Protein AF-A0A2G5VBU6-F1 (afdb_monomer_lite)

pLDDT: mean 84.05, std 13.18, range [47.47, 95.12]

Sequence (79 aa):
MFETGIPVARDDSGAVFVDRDPTHFRLILNFMRDGDVDLQKYLEDVTEIQKEAVFYLLDGLVELCKKRQTAEDELKTKK

Radius of gyration: 15.03 Å; chains: 1; bounding box: 35×21×44 Å

InterPro domains:
  IPR003131 Potassium channel tetramerisation-type BTB domain [PF02214] (6-65)
  IPR011333 SKP1/BTB/POZ domain superfamily [G3DSA:3.30.710.10] (1-75)
  IPR011333 SKP1/BTB/POZ domain superfamily [SSF54695] (3-68)
  IPR045068 BTB/POZ domain-containing adapter for CUL3-mediated RhoA degradation protein 1-3 [PTHR11145] (1-72)

Foldseek 3Di:
DPPDVDDFDADPVRDTDDPDDCPCVVVVVVCVVPVDDDCVVVLVCLVVQLVVCVVVVVVSSVVVSVVSVVVVVVVVVVD

Organism: NCBI:txid1611254

Structure (mmCIF, N/CA/C/O backbone):
data_AF-A0A2G5VBU6-F1
#
_entry.id   AF-A0A2G5VBU6-F1
#
loop_
_atom_site.group_PDB
_atom_site.id
_atom_site.type_symbol
_atom_site.label_atom_id
_atom_site.label_alt_id
_atom_site.label_comp_id
_atom_site.label_asym_id
_atom_site.label_entity_id
_atom_site.label_seq_id
_atom_site.pdbx_PDB_ins_code
_atom_site.Cartn_x
_atom_site.Cartn_y
_atom_site.Cartn_z
_atom_site.occupancy
_atom_site.B_iso_or_equiv
_atom_site.auth_seq_id
_atom_site.auth_comp_id
_atom_site.auth_asym_id
_atom_site.auth_atom_id
_atom_site.pdbx_PDB_model_num
ATOM 1 N N . MET A 1 1 ? -1.157 -5.279 -17.600 1.00 53.75 1 MET A N 1
ATOM 2 C CA . MET A 1 1 ? -0.141 -4.448 -16.916 1.00 53.75 1 MET A CA 1
ATOM 3 C C . MET A 1 1 ? -0.833 -3.155 -16.559 1.00 53.75 1 MET A C 1
ATOM 5 O O . MET A 1 1 ? -1.572 -2.674 -17.405 1.00 53.75 1 MET A O 1
ATOM 9 N N . PHE A 1 2 ? -0.681 -2.656 -15.332 1.00 52.16 2 PHE A N 1
ATOM 10 C CA . PHE A 1 2 ? -1.229 -1.350 -14.972 1.00 52.16 2 PHE A CA 1
ATOM 11 C C . PHE A 1 2 ? -0.688 -0.315 -15.958 1.00 52.16 2 PHE A C 1
ATOM 13 O O . PHE A 1 2 ? 0.522 -0.243 -16.160 1.00 52.16 2 PHE A O 1
ATOM 20 N N . GLU A 1 3 ? -1.571 0.450 -16.590 1.00 57.91 3 GLU A N 1
ATOM 21 C CA . GLU A 1 3 ? -1.192 1.591 -17.424 1.00 57.91 3 GLU A CA 1
ATOM 22 C C . GLU A 1 3 ? -0.864 2.775 -16.509 1.00 57.91 3 GLU A C 1
ATOM 24 O O . GLU A 1 3 ? -1.459 3.845 -16.586 1.00 57.91 3 GLU A O 1
ATOM 29 N N . THR A 1 4 ? 0.063 2.578 -15.572 1.00 56.19 4 THR A N 1
ATOM 30 C CA . THR A 1 4 ? 0.673 3.719 -14.909 1.00 56.19 4 THR A CA 1
ATOM 31 C C . THR A 1 4 ? 1.619 4.338 -15.930 1.00 56.19 4 THR A C 1
ATOM 33 O O . THR A 1 4 ? 2.468 3.658 -16.502 1.00 56.19 4 THR A O 1
ATOM 36 N N . GLY A 1 5 ? 1.497 5.639 -16.189 1.00 59.41 5 GLY A N 1
ATOM 37 C CA . GLY A 1 5 ? 2.441 6.375 -17.043 1.00 59.41 5 GLY A CA 1
ATOM 38 C C . GLY A 1 5 ? 3.853 6.486 -16.446 1.00 59.41 5 GLY A C 1
ATOM 39 O O . GLY A 1 5 ? 4.614 7.365 -16.840 1.00 59.41 5 GLY A O 1
ATOM 40 N N . 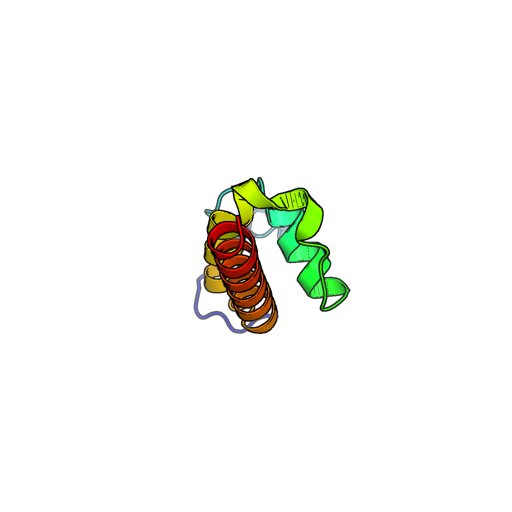ILE A 1 6 ? 4.187 5.647 -15.461 1.00 63.84 6 ILE A N 1
ATOM 41 C CA . ILE A 1 6 ? 5.451 5.644 -14.738 1.00 63.84 6 ILE A CA 1
ATOM 42 C C . ILE A 1 6 ? 6.424 4.756 -15.524 1.00 63.84 6 ILE A C 1
ATOM 44 O O . ILE A 1 6 ? 6.144 3.569 -15.710 1.00 63.84 6 ILE A O 1
ATOM 48 N N . PRO A 1 7 ? 7.566 5.292 -15.990 1.00 63.75 7 PRO A N 1
ATOM 49 C CA . PRO A 1 7 ? 8.598 4.497 -16.638 1.00 63.75 7 PRO A CA 1
ATOM 50 C C . PRO A 1 7 ? 9.075 3.392 -15.695 1.00 63.75 7 PRO A C 1
ATOM 52 O O . PRO A 1 7 ? 9.590 3.663 -14.612 1.00 63.75 7 PRO A O 1
ATOM 55 N N . VAL A 1 8 ? 8.899 2.141 -16.108 1.00 73.19 8 VAL A N 1
ATOM 56 C CA . VAL A 1 8 ? 9.304 0.982 -15.315 1.00 73.19 8 VAL A CA 1
ATOM 57 C C . VAL A 1 8 ? 10.706 0.562 -15.740 1.00 73.19 8 VAL A C 1
ATOM 59 O O . VAL A 1 8 ? 10.875 -0.047 -16.799 1.00 73.19 8 VAL A O 1
ATOM 62 N N . ALA A 1 9 ? 11.712 0.889 -14.928 1.00 81.12 9 ALA A N 1
ATOM 63 C CA . ALA A 1 9 ? 13.063 0.379 -15.134 1.00 81.12 9 ALA A CA 1
ATOM 64 C C . ALA A 1 9 ? 13.071 -1.141 -14.919 1.00 81.12 9 ALA A C 1
ATOM 66 O O . ALA A 1 9 ? 12.471 -1.641 -13.962 1.00 81.12 9 ALA A O 1
ATOM 67 N N . ARG A 1 10 ? 13.721 -1.874 -15.827 1.00 85.12 10 ARG A N 1
ATOM 68 C CA . ARG A 1 10 ? 13.897 -3.324 -15.718 1.00 85.12 10 ARG A CA 1
ATOM 69 C C . ARG A 1 10 ? 15.371 -3.682 -15.713 1.00 85.12 10 ARG A C 1
ATOM 71 O O . ARG A 1 10 ? 16.144 -3.044 -16.422 1.00 85.12 10 ARG A O 1
ATOM 78 N N . ASP A 1 11 ? 15.731 -4.682 -14.921 1.00 85.38 11 ASP A N 1
ATOM 79 C CA . ASP A 1 11 ? 17.071 -5.264 -14.951 1.00 85.38 11 ASP A CA 1
ATOM 80 C C . ASP A 1 11 ? 17.229 -6.274 -16.105 1.00 85.38 11 ASP A C 1
ATOM 82 O O . ASP A 1 11 ? 16.283 -6.556 -16.849 1.00 85.38 11 ASP A O 1
ATOM 86 N N . ASP A 1 12 ? 18.427 -6.848 -16.238 1.00 88.75 12 ASP A N 1
ATOM 87 C CA . ASP A 1 12 ? 18.749 -7.847 -17.268 1.00 88.75 12 ASP A CA 1
ATOM 88 C C . ASP A 1 12 ? 17.921 -9.141 -17.141 1.00 88.75 12 ASP A C 1
ATOM 90 O O . ASP A 1 12 ? 17.792 -9.899 -18.102 1.00 88.75 12 ASP A O 1
ATOM 94 N N . SER A 1 13 ? 17.331 -9.394 -15.967 1.00 89.44 13 SER A N 1
ATOM 95 C CA . SER A 1 13 ? 16.435 -10.531 -15.714 1.00 89.44 13 SER A CA 1
ATOM 96 C C . SER A 1 13 ? 14.971 -10.211 -16.047 1.00 89.44 13 SER A C 1
ATOM 98 O O . SER A 1 13 ? 14.107 -11.086 -15.964 1.00 89.44 13 SER A O 1
ATOM 100 N N . GLY A 1 14 ? 14.671 -8.966 -16.429 1.00 85.00 14 GLY A N 1
ATOM 101 C CA . GLY A 1 14 ? 13.322 -8.476 -16.686 1.00 85.00 14 GLY A CA 1
ATOM 102 C C . GLY A 1 14 ? 12.529 -8.139 -15.421 1.00 85.00 14 GLY A C 1
ATOM 103 O O . GLY A 1 14 ? 11.323 -7.884 -15.526 1.00 85.00 14 GLY A O 1
ATOM 104 N N . ALA A 1 15 ? 13.170 -8.122 -14.247 1.00 85.88 15 ALA A N 1
ATOM 105 C CA . ALA A 1 15 ? 12.540 -7.720 -12.999 1.00 85.88 15 ALA A CA 1
ATOM 106 C C . ALA A 1 15 ? 12.319 -6.207 -12.977 1.00 85.88 15 ALA A C 1
ATOM 108 O O . ALA A 1 15 ? 13.125 -5.432 -13.485 1.00 85.88 15 ALA A O 1
ATOM 109 N N . VAL A 1 16 ? 11.199 -5.789 -12.395 1.00 86.62 16 VAL A N 1
ATOM 110 C CA . VAL A 1 16 ? 10.806 -4.383 -12.298 1.00 86.62 16 VAL A CA 1
ATOM 111 C C . VAL A 1 16 ? 11.447 -3.745 -11.070 1.00 86.62 16 VAL A C 1
ATOM 113 O O . VAL A 1 16 ? 11.271 -4.244 -9.960 1.00 86.62 16 VAL A O 1
ATOM 116 N N . PHE A 1 17 ? 12.126 -2.615 -11.262 1.00 85.38 17 PHE A N 1
ATOM 117 C CA . PHE A 1 17 ? 12.585 -1.780 -10.160 1.00 85.38 17 PHE A CA 1
ATOM 118 C C . PHE A 1 17 ? 11.477 -0.826 -9.708 1.00 85.38 17 PHE A C 1
ATOM 120 O O . PHE A 1 17 ? 10.859 -0.137 -10.523 1.00 85.38 17 PHE A O 1
ATOM 127 N N . VAL A 1 18 ? 11.253 -0.777 -8.396 1.00 86.88 18 VAL A N 1
ATOM 128 C CA . VAL A 1 18 ? 10.304 0.136 -7.760 1.00 86.88 18 VAL A CA 1
ATOM 129 C C . VAL A 1 18 ? 11.049 0.924 -6.690 1.00 86.88 18 VAL A C 1
ATOM 131 O O . VAL A 1 18 ? 11.558 0.340 -5.738 1.00 86.88 18 VAL A O 1
ATOM 134 N N . ASP A 1 19 ? 11.098 2.246 -6.844 1.00 87.94 19 ASP A N 1
ATOM 135 C CA . ASP A 1 19 ? 11.743 3.163 -5.896 1.00 87.94 19 ASP A CA 1
ATOM 136 C C . ASP A 1 19 ? 10.804 3.486 -4.720 1.00 87.94 19 ASP A C 1
ATOM 138 O O . ASP A 1 19 ? 10.310 4.605 -4.569 1.00 87.94 19 ASP A O 1
ATOM 142 N N . ARG A 1 20 ? 10.443 2.452 -3.951 1.00 89.06 20 ARG A N 1
ATOM 143 C CA . ARG A 1 20 ? 9.539 2.530 -2.792 1.00 89.06 20 ARG A CA 1
ATOM 144 C C . ARG A 1 20 ? 10.017 1.626 -1.667 1.00 89.06 20 ARG A C 1
ATOM 146 O O . ARG A 1 20 ? 10.761 0.673 -1.887 1.00 89.06 20 ARG A O 1
ATOM 153 N N . ASP A 1 21 ? 9.539 1.919 -0.464 1.00 89.88 21 ASP A N 1
ATOM 154 C CA . ASP A 1 21 ? 9.832 1.105 0.705 1.00 89.88 21 ASP A CA 1
ATOM 155 C C . ASP A 1 21 ? 9.161 -0.287 0.593 1.00 89.88 21 ASP A C 1
ATOM 157 O O . ASP A 1 21 ? 7.959 -0.379 0.315 1.00 89.88 21 ASP A O 1
ATOM 161 N N . PRO A 1 22 ? 9.907 -1.392 0.781 1.00 92.44 22 PRO A N 1
ATOM 162 C CA . PRO A 1 22 ? 9.374 -2.738 0.601 1.00 92.44 22 PRO A CA 1
ATOM 163 C C . PRO A 1 22 ? 8.575 -3.264 1.805 1.00 92.44 22 PRO A C 1
ATOM 165 O O . PRO A 1 22 ? 7.970 -4.333 1.687 1.00 92.44 22 PRO A O 1
ATOM 168 N N . THR A 1 23 ? 8.559 -2.565 2.946 1.00 94.25 23 THR A N 1
ATOM 169 C CA . THR A 1 23 ? 8.025 -3.055 4.233 1.00 94.25 23 THR A CA 1
ATOM 170 C C . THR A 1 23 ? 6.582 -3.531 4.106 1.00 94.25 23 THR A C 1
ATOM 172 O O . THR A 1 23 ? 6.260 -4.664 4.473 1.00 94.25 23 THR A O 1
ATOM 175 N N . HIS A 1 24 ? 5.728 -2.721 3.478 1.00 93.25 24 HIS A N 1
ATOM 176 C CA . HIS A 1 24 ? 4.303 -3.026 3.298 1.00 93.25 24 HIS A CA 1
ATOM 177 C C . HIS A 1 24 ? 3.982 -3.648 1.936 1.00 93.25 24 HIS A C 1
ATOM 179 O O . HIS A 1 24 ? 2.830 -3.975 1.650 1.00 93.25 24 HIS A O 1
ATOM 185 N N . PHE A 1 25 ? 4.984 -3.886 1.085 1.00 93.25 25 PHE A N 1
ATOM 186 C CA . PHE A 1 25 ? 4.760 -4.343 -0.289 1.00 93.25 25 PHE A CA 1
ATOM 187 C C . PHE A 1 25 ? 4.096 -5.726 -0.359 1.00 93.25 25 PHE A C 1
ATOM 189 O O . PHE A 1 25 ? 3.281 -5.992 -1.242 1.00 93.25 25 PHE A O 1
ATOM 196 N N . ARG A 1 26 ? 4.367 -6.606 0.616 1.00 93.81 26 ARG A N 1
ATOM 197 C CA . ARG A 1 26 ? 3.669 -7.899 0.733 1.00 93.81 26 ARG A CA 1
ATOM 198 C C . ARG A 1 26 ? 2.153 -7.715 0.846 1.00 93.81 26 ARG A C 1
ATOM 200 O O . ARG A 1 26 ? 1.406 -8.470 0.231 1.00 93.81 26 ARG A O 1
ATOM 207 N N . LEU A 1 27 ? 1.721 -6.735 1.634 1.00 93.94 27 LEU A N 1
ATOM 208 C CA . LEU A 1 27 ? 0.316 -6.434 1.884 1.00 93.94 27 LEU A CA 1
ATOM 209 C C . LEU A 1 27 ? -0.345 -5.882 0.621 1.00 93.94 27 LEU A C 1
ATOM 211 O O . LEU A 1 27 ? -1.407 -6.364 0.234 1.00 93.94 27 LEU A O 1
ATOM 215 N N . ILE A 1 28 ? 0.340 -4.967 -0.070 1.00 94.50 28 ILE A N 1
ATOM 216 C CA . ILE A 1 28 ? -0.071 -4.452 -1.383 1.00 94.50 28 ILE A CA 1
ATOM 217 C C . ILE A 1 28 ? -0.304 -5.604 -2.368 1.00 94.50 28 ILE A C 1
ATOM 219 O O . ILE A 1 28 ? -1.373 -5.696 -2.968 1.00 94.50 28 ILE A O 1
ATOM 223 N N . LEU A 1 29 ? 0.647 -6.536 -2.486 1.00 94.44 29 LEU A N 1
ATOM 224 C CA . LEU A 1 29 ? 0.508 -7.694 -3.374 1.00 94.44 29 LEU A CA 1
ATOM 225 C C . LEU A 1 29 ? -0.661 -8.607 -2.994 1.00 94.44 29 LEU A C 1
ATOM 227 O O . LEU A 1 29 ? -1.318 -9.142 -3.882 1.00 94.44 29 LEU A O 1
ATOM 231 N N . ASN A 1 30 ? -0.907 -8.813 -1.701 1.00 94.38 30 ASN A N 1
ATOM 232 C CA . ASN A 1 30 ? -2.034 -9.626 -1.248 1.00 94.38 30 ASN A CA 1
ATOM 233 C C . ASN A 1 30 ? -3.366 -8.952 -1.590 1.00 94.38 30 ASN A C 1
ATOM 235 O O . ASN A 1 30 ? -4.222 -9.590 -2.192 1.00 94.38 30 ASN A O 1
ATOM 239 N N . PHE A 1 31 ? -3.499 -7.646 -1.344 1.00 95.12 31 PHE A N 1
ATOM 240 C CA . PHE A 1 31 ? -4.690 -6.899 -1.750 1.00 95.12 31 PHE A CA 1
ATOM 241 C C . PHE A 1 31 ? -4.929 -6.983 -3.265 1.00 95.12 31 PHE A C 1
ATOM 243 O O . PHE A 1 31 ? -6.054 -7.185 -3.708 1.00 95.12 31 PHE A O 1
ATOM 250 N N . MET A 1 32 ? -3.874 -6.899 -4.081 1.00 91.75 32 MET A N 1
ATOM 251 C CA . MET A 1 32 ? -3.992 -7.041 -5.538 1.00 91.75 32 MET A CA 1
ATOM 252 C C . MET A 1 32 ? -4.428 -8.445 -5.991 1.00 91.75 32 MET A C 1
ATOM 254 O O . MET A 1 32 ? -4.959 -8.580 -7.091 1.00 91.75 32 MET A O 1
ATOM 258 N N . ARG A 1 33 ? -4.174 -9.489 -5.191 1.00 94.88 33 ARG A N 1
ATOM 259 C CA . ARG A 1 33 ? -4.558 -10.880 -5.497 1.00 94.88 33 ARG A CA 1
ATOM 260 C C . ARG A 1 33 ? -5.973 -11.198 -5.041 1.00 94.88 33 ARG A C 1
ATOM 262 O O . ARG A 1 33 ? -6.736 -11.777 -5.806 1.00 94.88 33 ARG A O 1
ATOM 269 N N . ASP A 1 34 ? -6.283 -10.827 -3.805 1.00 94.19 34 ASP A N 1
ATOM 270 C CA . ASP A 1 34 ? -7.490 -11.265 -3.106 1.00 94.19 34 ASP A CA 1
ATOM 271 C C . ASP A 1 34 ? -8.602 -10.203 -3.149 1.00 94.19 34 ASP A C 1
ATOM 273 O O . ASP A 1 34 ? -9.775 -10.519 -2.964 1.00 94.19 34 ASP A O 1
ATOM 277 N N . GLY A 1 35 ? -8.250 -8.942 -3.419 1.00 91.38 35 GLY A N 1
ATOM 278 C CA . GLY A 1 35 ? -9.167 -7.798 -3.404 1.00 91.38 35 GLY A CA 1
ATOM 279 C C . GLY A 1 35 ? -9.513 -7.284 -2.003 1.00 91.38 35 GLY A C 1
ATOM 280 O O . GLY A 1 35 ? -10.284 -6.333 -1.886 1.00 91.38 35 GLY A O 1
ATOM 281 N N . ASP A 1 36 ? -8.956 -7.891 -0.952 1.00 89.31 36 ASP A N 1
ATOM 282 C CA . ASP A 1 36 ? -9.175 -7.528 0.448 1.00 89.31 36 ASP A CA 1
ATOM 283 C C . ASP A 1 36 ? -7.913 -7.769 1.287 1.00 89.31 36 ASP A C 1
ATOM 285 O O . ASP A 1 36 ? -7.011 -8.513 0.888 1.00 89.31 36 ASP A O 1
ATOM 289 N N . VAL A 1 37 ? -7.829 -7.118 2.450 1.00 91.12 37 VAL A N 1
ATOM 290 C CA . VAL A 1 37 ? -6.743 -7.346 3.401 1.00 91.12 37 VAL A CA 1
ATOM 291 C C . VAL A 1 37 ? -7.135 -7.028 4.841 1.00 91.12 37 VAL A C 1
ATOM 293 O O . VAL A 1 37 ? -7.781 -6.023 5.138 1.00 91.12 37 VAL A O 1
ATOM 296 N N . ASP A 1 38 ? -6.674 -7.871 5.763 1.00 88.06 38 ASP A N 1
ATOM 297 C CA . ASP A 1 38 ? -6.891 -7.681 7.194 1.00 88.06 38 ASP A CA 1
ATOM 298 C C . ASP A 1 38 ? -5.958 -6.599 7.762 1.00 88.06 38 ASP A C 1
ATOM 300 O O . ASP A 1 38 ? -4.814 -6.858 8.148 1.00 88.06 38 ASP A O 1
ATOM 304 N N . LEU A 1 39 ? -6.472 -5.370 7.836 1.00 87.31 39 LEU A N 1
ATOM 305 C CA . LEU A 1 39 ? -5.778 -4.225 8.428 1.00 87.31 39 LEU A CA 1
ATOM 306 C C . LEU A 1 39 ? -5.740 -4.258 9.967 1.00 87.31 39 LEU A C 1
ATOM 308 O O . LEU A 1 39 ? -5.079 -3.408 10.561 1.00 87.31 39 LEU A O 1
ATOM 312 N N . GLN A 1 40 ? -6.406 -5.204 10.648 1.00 84.06 40 GLN A N 1
ATOM 313 C CA . GLN A 1 40 ? -6.415 -5.239 12.119 1.00 84.06 40 GLN A CA 1
ATOM 314 C C . GLN A 1 40 ? -5.033 -5.502 12.719 1.00 84.06 40 GLN A C 1
ATOM 316 O O . GLN A 1 40 ? -4.775 -5.104 13.851 1.00 84.06 40 GLN A O 1
ATOM 321 N N . LYS A 1 41 ? -4.141 -6.151 11.967 1.00 84.12 41 LYS A N 1
ATOM 322 C CA . LYS A 1 41 ? -2.772 -6.468 12.401 1.00 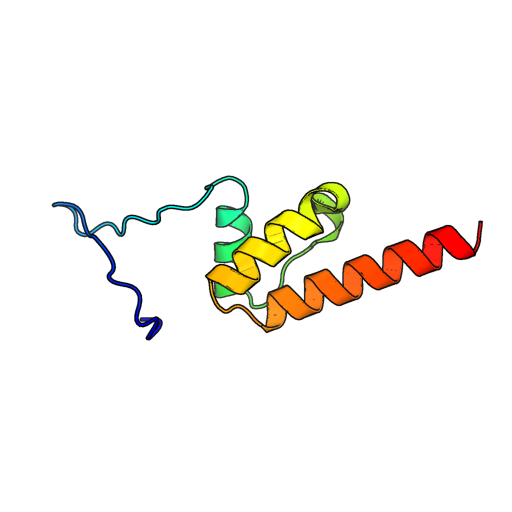84.12 41 LYS A CA 1
ATOM 323 C C . LYS A 1 41 ? -1.777 -5.331 12.177 1.00 84.12 41 LYS A C 1
ATOM 325 O O . LYS A 1 41 ? -0.653 -5.432 12.651 1.00 84.12 41 LYS A O 1
ATOM 330 N N . TYR A 1 42 ? -2.188 -4.275 11.478 1.00 86.62 42 TYR A N 1
ATOM 331 C CA . TYR A 1 42 ? -1.310 -3.211 10.989 1.00 86.62 42 TYR A CA 1
ATOM 332 C C . TYR A 1 42 ? -1.764 -1.830 11.469 1.00 86.62 42 TYR A C 1
ATOM 334 O O . TYR A 1 42 ? -1.685 -0.859 10.725 1.00 86.62 42 TYR A O 1
ATOM 342 N N . LEU A 1 43 ? -2.301 -1.740 12.691 1.00 82.44 43 LEU A N 1
ATOM 343 C CA . LEU A 1 43 ? -2.948 -0.520 13.202 1.00 82.44 43 LEU A CA 1
ATOM 344 C C . LEU A 1 43 ? -2.017 0.690 13.223 1.00 82.44 43 LEU A C 1
ATOM 346 O O . LEU A 1 43 ? -2.426 1.789 12.856 1.00 82.44 43 LEU A O 1
ATOM 350 N N . GLU A 1 44 ? -0.769 0.469 13.616 1.00 87.31 44 GLU A N 1
ATOM 351 C CA . GLU A 1 44 ? 0.257 1.510 13.700 1.00 87.31 44 GLU A CA 1
ATOM 352 C C . GLU A 1 44 ? 0.706 1.966 12.300 1.00 87.31 44 GLU A C 1
ATOM 354 O O . GLU A 1 44 ? 1.029 3.136 12.094 1.00 87.31 44 GLU A O 1
ATOM 359 N N . ASP A 1 45 ? 0.581 1.077 11.312 1.00 92.38 45 ASP A N 1
ATOM 360 C CA . ASP A 1 45 ? 1.114 1.252 9.962 1.00 92.38 45 ASP A CA 1
ATOM 361 C C . ASP A 1 45 ? 0.046 1.658 8.933 1.00 92.38 45 ASP A C 1
ATOM 363 O O . ASP A 1 45 ? 0.362 1.884 7.763 1.00 92.38 45 ASP A O 1
ATOM 367 N N . VAL A 1 46 ? -1.234 1.780 9.325 1.00 92.44 46 VAL A N 1
ATOM 368 C CA . VAL A 1 46 ? -2.348 2.081 8.396 1.00 92.44 46 VAL A CA 1
ATOM 369 C C . VAL A 1 46 ? -2.067 3.332 7.560 1.00 92.44 46 VAL A C 1
ATOM 371 O O . VAL A 1 46 ? -2.428 3.387 6.384 1.00 92.44 46 VAL A O 1
ATOM 374 N N . THR A 1 47 ? -1.410 4.333 8.147 1.00 92.25 47 THR A N 1
ATOM 375 C CA . THR A 1 47 ? -1.044 5.576 7.452 1.00 92.25 47 THR A CA 1
ATOM 376 C C . THR A 1 47 ? 0.008 5.341 6.365 1.00 92.25 47 THR A C 1
ATOM 378 O O . THR A 1 47 ? -0.057 5.950 5.297 1.00 92.25 47 THR A O 1
ATOM 381 N N . GLU A 1 48 ? 0.982 4.466 6.607 1.00 94.50 48 GLU A N 1
ATOM 382 C CA . GLU A 1 48 ? 2.017 4.119 5.628 1.00 94.50 48 GLU A CA 1
ATOM 383 C C . GLU A 1 48 ? 1.440 3.252 4.513 1.00 94.50 48 GLU A C 1
ATOM 385 O O . GLU A 1 48 ? 1.623 3.555 3.334 1.00 94.50 48 GLU A O 1
ATOM 390 N N . ILE A 1 49 ? 0.642 2.246 4.879 1.00 94.50 49 ILE A N 1
ATOM 391 C CA . ILE A 1 49 ? -0.077 1.388 3.932 1.00 94.50 49 ILE A CA 1
ATOM 392 C C . ILE A 1 49 ? -0.968 2.230 3.017 1.00 94.50 49 ILE A C 1
ATOM 394 O O . ILE A 1 49 ? -0.999 2.003 1.810 1.00 94.50 49 ILE A O 1
ATOM 398 N N . GLN A 1 50 ? -1.650 3.242 3.560 1.00 94.75 50 GLN A N 1
ATOM 399 C CA . GLN A 1 50 ? -2.459 4.160 2.764 1.00 94.75 50 GLN A CA 1
ATOM 400 C C . GLN A 1 50 ? -1.618 4.920 1.728 1.00 94.75 50 GLN A C 1
ATOM 402 O O . GLN A 1 50 ? -2.060 5.069 0.589 1.00 94.75 50 GLN A O 1
ATOM 407 N N . LYS A 1 51 ? -0.416 5.392 2.084 1.00 94.62 51 LYS A N 1
ATOM 408 C CA . LYS A 1 51 ? 0.477 6.086 1.138 1.00 94.62 51 LYS A CA 1
ATOM 409 C C . LYS A 1 51 ? 0.917 5.166 0.003 1.00 94.62 51 LYS A C 1
ATOM 411 O O . LYS A 1 51 ? 0.911 5.595 -1.149 1.00 94.62 51 LYS A O 1
ATOM 416 N N . GLU A 1 52 ? 1.251 3.914 0.310 1.00 94.81 52 GLU A N 1
ATOM 417 C CA . GLU A 1 52 ? 1.575 2.925 -0.720 1.00 94.81 52 GLU A CA 1
ATOM 418 C C . GLU A 1 52 ? 0.353 2.606 -1.588 1.00 94.81 52 GLU A C 1
ATOM 420 O O . GLU A 1 52 ? 0.454 2.593 -2.811 1.00 94.81 52 GLU A O 1
ATOM 425 N N . ALA A 1 53 ? -0.830 2.438 -0.993 1.00 94.38 53 ALA A N 1
ATOM 426 C CA . ALA A 1 53 ? -2.068 2.215 -1.736 1.00 94.38 53 ALA A CA 1
ATOM 427 C C . ALA A 1 53 ? -2.365 3.355 -2.726 1.00 94.38 53 ALA A C 1
ATOM 429 O O . ALA A 1 53 ? -2.750 3.087 -3.861 1.00 94.38 53 ALA A O 1
ATOM 430 N N . VAL A 1 54 ? -2.120 4.613 -2.338 1.00 93.56 54 VAL A N 1
ATOM 431 C CA . VAL A 1 54 ? -2.210 5.768 -3.248 1.00 93.56 54 VAL A CA 1
ATOM 432 C C . VAL A 1 54 ? -1.167 5.674 -4.362 1.00 93.56 54 VAL A C 1
ATOM 434 O O . VAL A 1 54 ? -1.504 5.889 -5.523 1.00 93.56 54 VAL A O 1
ATOM 437 N N . PHE A 1 55 ? 0.083 5.328 -4.042 1.00 91.69 55 PHE A N 1
ATOM 438 C CA . PHE A 1 55 ? 1.151 5.194 -5.038 1.00 91.69 55 PHE A CA 1
ATOM 439 C C . PHE A 1 55 ? 0.834 4.123 -6.096 1.00 91.69 55 PHE A C 1
ATOM 441 O O . PHE A 1 55 ? 1.025 4.354 -7.289 1.00 91.69 55 PHE A O 1
ATOM 448 N N . TYR A 1 56 ? 0.304 2.975 -5.670 1.00 91.25 56 TYR A N 1
ATOM 449 C CA . TYR A 1 56 ? -0.086 1.874 -6.556 1.00 91.25 56 TYR A CA 1
ATOM 450 C C . TYR A 1 56 ? -1.497 2.022 -7.152 1.00 91.25 56 TYR A C 1
ATOM 452 O O . TYR A 1 56 ? -1.954 1.108 -7.836 1.00 91.25 56 TYR A O 1
ATOM 460 N N . LEU A 1 57 ? -2.175 3.157 -6.928 1.00 91.94 57 LEU A N 1
ATOM 461 C CA . LEU A 1 57 ? -3.526 3.453 -7.430 1.00 91.94 57 LEU A CA 1
ATOM 462 C C . LEU A 1 57 ? -4.574 2.401 -7.018 1.00 91.94 57 LEU A C 1
ATOM 464 O O . LEU A 1 57 ? -5.437 1.999 -7.796 1.00 91.94 57 LEU A O 1
ATOM 468 N N . LEU A 1 58 ? -4.484 1.930 -5.776 1.00 93.69 58 LEU A N 1
ATOM 469 C CA . LEU A 1 58 ? -5.384 0.940 -5.193 1.00 93.69 58 LEU A CA 1
ATOM 470 C C . LEU A 1 58 ? -6.490 1.636 -4.396 1.00 93.69 58 LEU A C 1
ATOM 472 O O . LEU A 1 58 ? -6.513 1.571 -3.166 1.00 93.69 58 LEU A O 1
ATOM 476 N N . ASP A 1 59 ? -7.426 2.285 -5.092 1.00 93.50 59 ASP A N 1
ATOM 477 C CA . ASP A 1 59 ? -8.503 3.069 -4.465 1.00 93.50 59 ASP A CA 1
ATOM 478 C C . ASP A 1 59 ? -9.299 2.268 -3.422 1.00 93.50 59 ASP A C 1
ATOM 480 O O . ASP A 1 59 ? -9.609 2.773 -2.344 1.00 93.50 59 ASP A O 1
ATOM 484 N N . GLY A 1 60 ? -9.566 0.984 -3.688 1.00 93.88 60 GLY A N 1
ATOM 485 C CA . GLY A 1 60 ? -10.250 0.108 -2.731 1.00 93.88 60 GLY A CA 1
ATOM 486 C C . GLY A 1 60 ? -9.495 -0.038 -1.404 1.00 93.88 60 GLY A C 1
ATOM 487 O O . GLY A 1 60 ? -10.107 0.017 -0.336 1.00 93.88 60 GLY A O 1
ATOM 488 N N . LEU A 1 61 ? -8.165 -0.143 -1.457 1.00 94.62 61 LEU A N 1
ATOM 489 C CA . LEU A 1 61 ? -7.324 -0.235 -0.264 1.00 94.62 61 LEU A CA 1
ATOM 490 C C . LEU A 1 61 ? -7.219 1.115 0.452 1.00 94.62 61 LEU A C 1
ATOM 492 O O . LEU A 1 61 ? -7.271 1.165 1.679 1.00 94.62 61 LEU A O 1
ATOM 496 N N . VAL A 1 62 ? -7.153 2.219 -0.298 1.00 95.00 62 VAL A N 1
ATOM 497 C CA . VAL A 1 62 ? -7.182 3.577 0.272 1.00 95.00 62 VAL A CA 1
ATOM 498 C C . VAL A 1 62 ? -8.452 3.791 1.098 1.00 95.00 62 VAL A C 1
ATOM 500 O O . VAL A 1 62 ? -8.380 4.293 2.224 1.00 95.00 62 VAL A O 1
ATOM 503 N N . GLU A 1 63 ? -9.608 3.388 0.571 1.00 93.94 63 GLU A N 1
ATOM 504 C CA . GLU A 1 63 ? -10.890 3.498 1.269 1.00 93.94 63 GLU A CA 1
ATOM 505 C C . GLU A 1 63 ? -10.967 2.583 2.499 1.00 93.94 63 GLU A C 1
ATOM 507 O O . GLU A 1 63 ? -11.472 3.006 3.542 1.00 93.94 63 GLU A O 1
ATOM 512 N N . LEU A 1 64 ? -10.418 1.364 2.433 1.00 92.31 64 LEU A N 1
ATOM 513 C CA . LEU A 1 64 ? -10.295 0.482 3.602 1.00 92.31 64 LEU A CA 1
ATOM 514 C C . LEU A 1 64 ? -9.454 1.127 4.713 1.00 92.31 64 LEU A C 1
ATOM 516 O O . LEU A 1 64 ? -9.881 1.152 5.871 1.00 92.31 64 LEU A O 1
ATOM 520 N N . CYS A 1 65 ? -8.309 1.721 4.368 1.00 93.31 65 CYS A N 1
ATOM 521 C CA . CYS A 1 65 ? -7.467 2.440 5.323 1.00 93.31 65 CYS A CA 1
ATOM 522 C C . CYS A 1 65 ? -8.209 3.622 5.970 1.00 93.31 65 CYS A C 1
ATOM 524 O O . CYS A 1 65 ? -8.150 3.781 7.189 1.00 93.31 65 CYS A O 1
ATOM 526 N N . LYS A 1 66 ? -8.956 4.422 5.192 1.00 91.06 66 LYS A N 1
ATOM 527 C CA . LYS A 1 66 ? -9.741 5.556 5.725 1.00 91.06 66 LYS A CA 1
ATOM 528 C C . LYS A 1 66 ? -10.840 5.107 6.683 1.00 91.06 66 LYS A C 1
ATOM 530 O O . LYS A 1 66 ? -10.968 5.679 7.766 1.00 91.06 66 LYS A O 1
ATOM 535 N N . LYS A 1 67 ? -11.610 4.078 6.305 1.00 89.38 67 LYS A N 1
ATOM 536 C CA . LYS A 1 67 ? -12.664 3.495 7.157 1.00 89.38 67 LYS A CA 1
ATOM 537 C C . LYS A 1 67 ? -12.091 2.992 8.478 1.00 89.38 67 LYS A C 1
ATO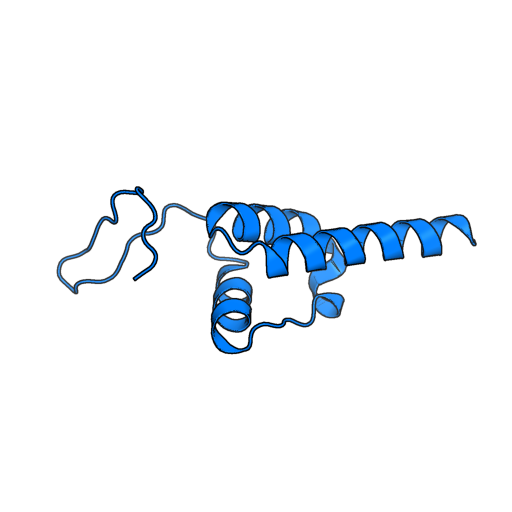M 539 O O . LYS A 1 67 ? -12.710 3.140 9.528 1.00 89.38 67 LYS A O 1
ATOM 544 N N . ARG A 1 68 ? -10.889 2.410 8.439 1.00 85.81 68 ARG A N 1
ATOM 545 C CA . ARG A 1 68 ? -10.226 1.908 9.642 1.00 85.81 68 ARG A CA 1
ATOM 546 C C . ARG A 1 68 ? -9.778 3.034 10.576 1.00 85.81 68 ARG A C 1
ATOM 548 O O . ARG A 1 68 ? -9.943 2.867 11.783 1.00 85.81 68 ARG A O 1
ATOM 555 N N . GLN A 1 69 ? -9.261 4.141 10.036 1.00 82.38 69 GLN A N 1
ATOM 556 C CA . GLN A 1 69 ? -8.865 5.327 10.812 1.00 82.38 69 GLN A CA 1
ATOM 557 C C . GLN A 1 69 ? -10.075 5.968 11.512 1.00 82.38 69 GLN A C 1
ATOM 559 O O . GLN A 1 69 ? -10.036 6.192 12.717 1.00 82.38 69 GLN A O 1
ATOM 564 N N . THR A 1 70 ? -11.195 6.135 10.800 1.00 79.31 70 THR A N 1
ATOM 565 C CA . THR A 1 70 ? -12.441 6.675 11.387 1.00 79.31 70 THR A CA 1
ATOM 566 C C . THR A 1 70 ? -12.991 5.789 12.508 1.00 79.31 70 THR A C 1
ATOM 568 O O . THR A 1 70 ? -13.415 6.298 13.543 1.00 79.31 70 THR A O 1
ATOM 571 N N . ALA A 1 71 ? -12.917 4.462 12.360 1.00 74.44 71 ALA A N 1
ATOM 572 C CA . ALA A 1 71 ? -13.340 3.531 13.407 1.00 74.44 71 ALA A CA 1
ATOM 573 C C . ALA A 1 71 ? -12.473 3.597 14.686 1.00 74.44 71 ALA A C 1
ATOM 575 O O . ALA A 1 71 ? -12.969 3.301 15.773 1.00 74.44 71 ALA A O 1
ATOM 576 N N . GLU A 1 72 ? -11.188 3.968 14.592 1.00 67.69 72 GLU A N 1
ATOM 577 C CA . GLU A 1 72 ? -10.349 4.168 15.787 1.00 67.69 72 GLU A CA 1
ATOM 578 C C . GLU A 1 72 ? -10.698 5.437 16.550 1.00 67.69 72 GLU A C 1
ATOM 580 O O . GL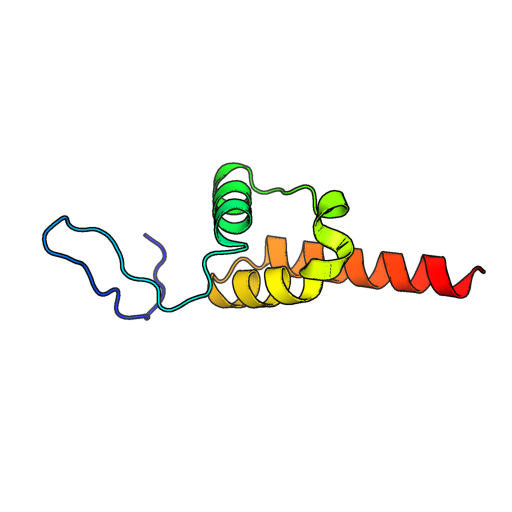U A 1 72 ? -10.693 5.428 17.783 1.00 67.69 72 GLU A O 1
ATOM 585 N N . ASP A 1 73 ? -11.016 6.507 15.830 1.00 62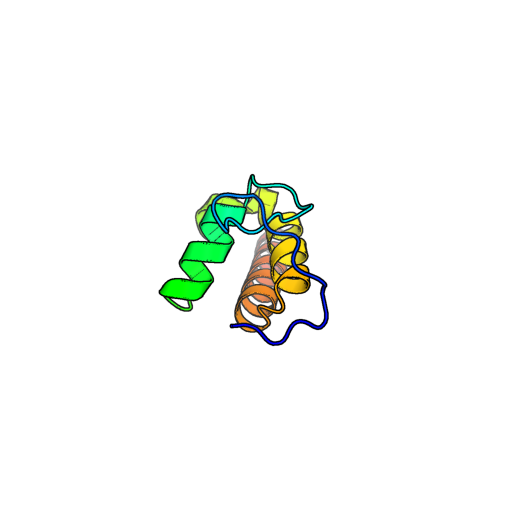.78 73 ASP A N 1
ATOM 586 C CA . ASP A 1 73 ? -11.372 7.783 16.439 1.00 62.78 73 ASP A CA 1
ATOM 587 C C . ASP A 1 73 ? -12.702 7.671 17.201 1.00 62.78 73 ASP A C 1
ATOM 589 O O . ASP A 1 73 ? -12.807 8.112 18.348 1.00 62.78 73 ASP A O 1
ATOM 593 N N . GLU A 1 74 ? -13.686 6.957 16.644 1.00 63.38 74 GLU A N 1
ATOM 594 C CA . GLU A 1 74 ? -14.966 6.691 17.315 1.00 63.38 74 GLU A CA 1
ATOM 595 C C . GLU A 1 74 ? -14.829 5.831 18.584 1.00 63.38 74 GLU A C 1
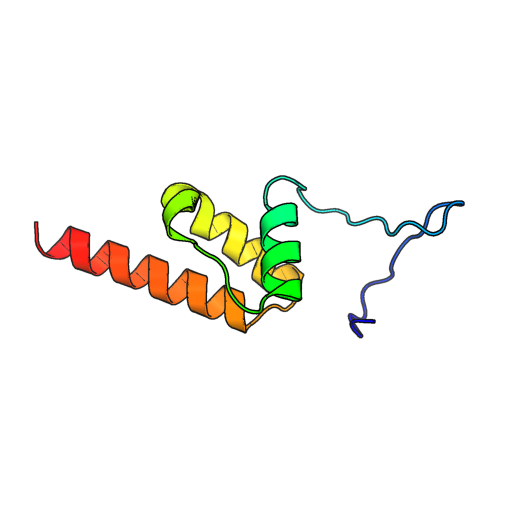ATOM 597 O O . GLU A 1 74 ? -15.591 6.008 19.542 1.00 63.38 74 GLU A O 1
ATOM 602 N N . LEU A 1 75 ? -13.857 4.911 18.624 1.00 60.12 75 LEU A N 1
ATOM 603 C CA . LEU A 1 75 ? -13.595 4.079 19.801 1.00 60.12 75 LEU A CA 1
ATOM 604 C C . LEU A 1 75 ? -12.867 4.863 20.907 1.00 60.12 75 LEU A C 1
ATOM 606 O O . LEU A 1 75 ? -13.076 4.592 22.090 1.00 60.12 75 LEU A O 1
ATOM 610 N N . LYS A 1 76 ? -12.047 5.854 20.537 1.00 58.56 76 LYS A N 1
ATOM 611 C CA . LYS A 1 76 ? -11.340 6.736 21.481 1.00 58.56 76 LYS A CA 1
ATOM 612 C C . LYS A 1 76 ? -12.257 7.810 22.080 1.00 58.56 76 LYS A C 1
ATOM 614 O O . LYS A 1 76 ? -12.071 8.155 23.239 1.00 58.56 76 LYS A O 1
ATOM 619 N N . THR A 1 77 ? -13.275 8.288 21.357 1.00 58.97 77 THR A N 1
ATOM 620 C CA . THR A 1 77 ? -14.241 9.293 21.859 1.00 58.97 77 THR A CA 1
ATOM 621 C C . THR A 1 77 ? -15.277 8.737 22.850 1.00 58.97 77 THR A C 1
ATOM 623 O O . THR A 1 77 ? -15.899 9.504 23.580 1.00 58.97 77 THR A O 1
ATOM 626 N N . LYS A 1 78 ? -15.473 7.414 22.918 1.00 56.72 78 LYS A N 1
ATOM 627 C CA . LYS A 1 78 ? -16.408 6.772 23.868 1.00 56.72 78 LYS A CA 1
ATOM 628 C C . LYS A 1 78 ? -15.766 6.328 25.191 1.00 56.72 78 LYS A C 1
ATOM 630 O O . LYS A 1 78 ? -16.415 5.612 25.954 1.00 56.72 78 LYS A O 1
ATOM 635 N N . LYS A 1 79 ? -14.517 6.711 25.450 1.00 47.47 79 LYS A N 1
ATOM 636 C CA . LYS A 1 79 ? -13.774 6.365 26.666 1.00 47.47 79 LYS A CA 1
ATOM 637 C C . LYS A 1 79 ? -13.561 7.599 27.531 1.00 47.47 79 LYS A C 1
ATOM 639 O O . LYS A 1 79 ? -13.652 7.438 28.766 1.00 47.47 79 LYS A O 1
#

Secondary structure (DSSP, 8-state):
-----S---B-TT-PBP--S-STTHHHHHHHHHHS---GGG-TTTHHHHHHHHHHTT-HHHHHHHHHHHHHHHHHHHT-